Protein AF-A0A959IJ28-F1 (afdb_monomer_lite)

pLDDT: mean 91.83, std 7.36, range [60.75, 98.44]

Sequence (132 aa):
MLKKYISLKLAAYTIIALLSLLLIFHLVILLGIAPGNMVWGGQLETQGQRLIMEIVAFIFTALMLLMVLVRMDFVKLGGGMKNFSHTAMWVIFVFFVLNFVGNLSSPSMVEKAVFGPIALIMAIFAYRLAMR

Radius of gyration: 15.38 Å; chains: 1; bounding box: 37×28×43 Å

Secondary structure (DS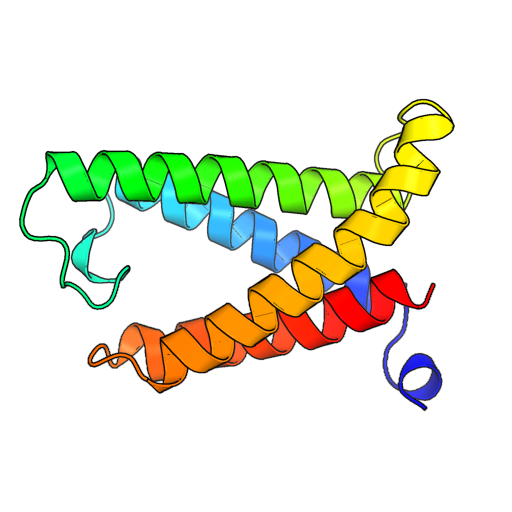SP, 8-state):
-HHHHS-HHHHHHHHHHHHHHHHHHHHHHHTTSS-GGGSGGG---SHHHHHHHHHHHHHHHHHHHHHHHHHTTSS---HHHHHHHHHHHHHHHHHHHHHHHHHHH-S-HHIIIIIHHHHHHHHHHHHHHHT-

Structure (mmCIF, N/CA/C/O backbone):
data_AF-A0A959IJ28-F1
#
_entry.id   AF-A0A959IJ28-F1
#
loop_
_atom_site.group_PDB
_atom_site.id
_atom_site.type_symbol
_atom_site.label_atom_id
_atom_site.label_alt_id
_atom_site.label_comp_id
_atom_site.label_asym_id
_atom_site.label_entity_id
_atom_site.label_seq_id
_atom_site.pdbx_PDB_ins_code
_atom_site.Cartn_x
_atom_site.Cartn_y
_atom_site.Cartn_z
_atom_site.occupancy
_atom_site.B_iso_or_equiv
_atom_site.auth_seq_id
_atom_site.auth_comp_id
_atom_site.auth_asym_id
_atom_site.auth_atom_id
_atom_site.pdbx_PDB_model_num
ATOM 1 N N . MET A 1 1 ? -9.723 -16.194 15.763 1.00 60.75 1 MET A N 1
ATOM 2 C CA . MET A 1 1 ? -8.340 -16.532 16.182 1.00 60.75 1 MET A CA 1
ATOM 3 C C . MET A 1 1 ? -7.344 -15.394 15.941 1.00 60.75 1 MET A C 1
ATOM 5 O O . MET A 1 1 ? -6.677 -15.021 16.893 1.00 60.75 1 MET A O 1
ATOM 9 N N . LEU A 1 2 ? -7.285 -14.758 14.760 1.00 68.62 2 LEU A N 1
ATOM 10 C CA . LEU A 1 2 ? -6.314 -13.679 14.468 1.00 68.62 2 LEU A CA 1
ATOM 11 C C . LEU A 1 2 ? -6.364 -12.469 15.431 1.00 68.62 2 LEU A C 1
ATOM 13 O O . LEU A 1 2 ? -5.326 -11.930 15.801 1.00 68.62 2 LEU A O 1
ATOM 17 N N . LYS A 1 3 ? -7.566 -12.079 15.898 1.00 67.00 3 LYS A N 1
ATOM 18 C CA . LYS A 1 3 ? -7.7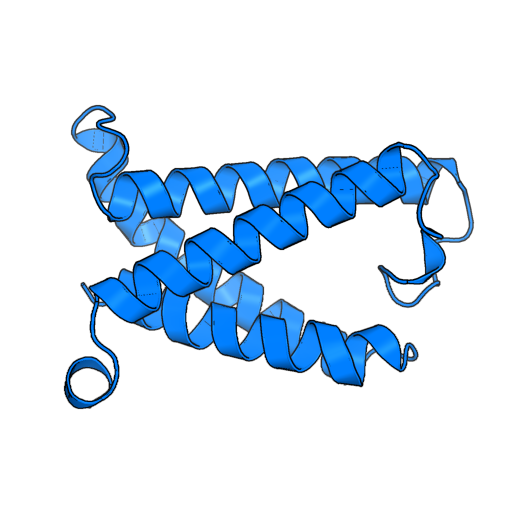64 -10.985 16.877 1.00 67.00 3 LYS A CA 1
ATOM 19 C C . LYS A 1 3 ? -6.992 -11.194 18.193 1.00 67.00 3 LYS A C 1
ATOM 21 O O . LYS A 1 3 ? -6.689 -10.209 18.855 1.00 67.00 3 LYS A O 1
ATOM 26 N N . LYS A 1 4 ? -6.683 -12.450 18.546 1.00 71.50 4 LYS A N 1
ATOM 27 C CA . LYS A 1 4 ? -5.933 -12.829 19.755 1.00 71.50 4 LYS A CA 1
ATOM 28 C C . LYS A 1 4 ? -4.428 -12.568 19.617 1.00 71.50 4 LYS A C 1
ATOM 30 O O . LYS A 1 4 ? -3.780 -12.304 20.618 1.00 71.50 4 LYS A O 1
ATOM 35 N N . TYR A 1 5 ? -3.893 -12.634 18.396 1.00 82.19 5 TYR A N 1
ATOM 36 C CA . TYR A 1 5 ? -2.449 -12.577 18.136 1.00 82.19 5 TYR A CA 1
ATOM 37 C C . TYR A 1 5 ? -1.996 -11.253 17.512 1.00 82.19 5 TYR A C 1
ATOM 39 O O . TYR A 1 5 ? -0.868 -10.831 17.735 1.00 82.19 5 TYR A O 1
ATOM 47 N N . ILE A 1 6 ? -2.868 -10.573 16.757 1.00 88.75 6 ILE A N 1
ATOM 48 C CA . ILE A 1 6 ? -2.541 -9.316 16.073 1.00 88.75 6 ILE A CA 1
ATOM 49 C C . ILE A 1 6 ? -3.462 -8.209 16.583 1.00 88.75 6 ILE A C 1
ATOM 51 O O . ILE A 1 6 ? -4.677 -8.198 16.326 1.00 88.75 6 ILE A O 1
ATOM 55 N N . SER A 1 7 ? -2.873 -7.255 17.307 1.00 93.69 7 SER A N 1
ATOM 56 C CA . SER A 1 7 ? -3.596 -6.077 17.782 1.00 93.69 7 SER A CA 1
ATOM 57 C C . SER A 1 7 ? -4.011 -5.190 16.603 1.00 93.69 7 SER A C 1
ATOM 59 O O . SER A 1 7 ? -3.328 -5.115 15.581 1.00 93.69 7 SER A O 1
ATOM 61 N N . LEU A 1 8 ? -5.152 -4.506 16.736 1.00 93.00 8 LEU A N 1
ATOM 62 C CA . LEU A 1 8 ? -5.651 -3.622 15.678 1.00 93.00 8 LEU A CA 1
ATOM 63 C C . LEU A 1 8 ? -4.670 -2.471 15.398 1.00 93.00 8 LEU A C 1
ATOM 65 O O . LEU A 1 8 ? -4.467 -2.111 14.245 1.00 93.00 8 LEU A O 1
ATOM 69 N N . LYS A 1 9 ? -4.043 -1.932 16.453 1.00 93.81 9 LYS A N 1
ATOM 70 C CA . LYS A 1 9 ? -3.038 -0.868 16.342 1.00 93.81 9 LYS A CA 1
ATOM 71 C C . LYS A 1 9 ? -1.824 -1.336 15.545 1.00 93.81 9 LYS A C 1
ATOM 73 O O . LYS A 1 9 ? -1.423 -0.638 14.625 1.00 93.81 9 LYS A O 1
ATOM 78 N N . LEU A 1 10 ? -1.287 -2.520 15.857 1.00 95.38 10 LEU A N 1
ATOM 79 C CA . LEU A 1 10 ? -0.140 -3.073 15.135 1.00 95.38 10 LEU A CA 1
ATOM 80 C C . LEU A 1 10 ? -0.453 -3.219 13.643 1.00 95.38 10 LEU A C 1
ATOM 82 O O . LEU A 1 10 ? 0.264 -2.669 12.818 1.00 95.38 10 LEU A O 1
ATOM 86 N N . ALA A 1 11 ? -1.571 -3.872 13.306 1.00 96.19 11 ALA A N 1
ATOM 87 C CA . ALA A 1 11 ? -1.979 -4.047 11.912 1.00 96.19 11 ALA A CA 1
ATOM 88 C C . ALA A 1 11 ? -2.134 -2.705 11.175 1.00 96.19 11 ALA A C 1
ATOM 90 O O . ALA A 1 11 ? -1.656 -2.565 10.052 1.00 96.19 11 ALA A O 1
ATOM 91 N N . ALA A 1 12 ? -2.765 -1.717 11.819 1.00 96.56 12 ALA A N 1
ATOM 92 C CA . ALA A 1 12 ? -2.965 -0.388 11.252 1.00 96.56 12 ALA A CA 1
ATOM 93 C C . ALA A 1 12 ? -1.641 0.332 10.973 1.00 96.56 12 ALA A C 1
ATOM 95 O O . ALA A 1 12 ? -1.397 0.740 9.841 1.00 96.56 12 ALA A O 1
ATOM 96 N N . TYR A 1 13 ? -0.772 0.473 11.976 1.00 97.75 13 TYR A N 1
ATOM 97 C CA . TYR A 1 13 ? 0.488 1.195 11.798 1.00 97.75 13 TYR A CA 1
ATOM 98 C C . TYR A 1 13 ? 1.408 0.499 10.799 1.00 97.75 13 TYR A C 1
ATOM 100 O O . TYR A 1 13 ? 2.019 1.176 9.976 1.00 97.75 13 TYR A O 1
ATOM 108 N N . THR A 1 14 ? 1.477 -0.834 10.813 1.00 97.50 14 THR A N 1
ATOM 109 C CA . THR A 1 14 ? 2.349 -1.543 9.878 1.00 97.50 14 THR A CA 1
ATOM 110 C C . THR A 1 14 ? 1.852 -1.440 8.442 1.00 97.50 14 THR A C 1
ATOM 112 O O . THR A 1 14 ? 2.654 -1.133 7.565 1.00 97.50 14 THR A O 1
ATOM 115 N N . ILE A 1 15 ? 0.554 -1.628 8.169 1.00 97.75 15 ILE A N 1
ATOM 116 C CA . ILE A 1 15 ? 0.065 -1.496 6.789 1.00 97.75 15 ILE A CA 1
ATOM 117 C C . ILE A 1 15 ? 0.182 -0.048 6.286 1.00 97.75 15 ILE A C 1
ATOM 119 O O . ILE A 1 15 ? 0.524 0.157 5.128 1.00 97.75 15 ILE A O 1
ATOM 123 N N . ILE A 1 16 ? -0.032 0.956 7.149 1.00 98.44 16 ILE A N 1
ATOM 124 C CA . ILE A 1 16 ? 0.155 2.375 6.801 1.00 98.44 16 ILE A CA 1
ATOM 125 C C . ILE A 1 16 ? 1.617 2.644 6.446 1.00 98.44 16 ILE A C 1
ATOM 127 O O . ILE A 1 16 ? 1.885 3.283 5.430 1.00 98.44 16 ILE A O 1
ATOM 131 N N . ALA A 1 17 ? 2.558 2.137 7.247 1.00 98.31 17 ALA A N 1
ATOM 132 C CA . ALA A 1 17 ? 3.986 2.301 6.996 1.00 98.31 17 ALA A CA 1
ATOM 133 C C . ALA A 1 17 ? 4.405 1.641 5.674 1.00 98.31 17 ALA A C 1
ATOM 135 O O . ALA A 1 17 ? 5.081 2.274 4.867 1.00 98.31 17 ALA A O 1
ATOM 136 N N . LEU A 1 18 ? 3.958 0.407 5.418 1.00 98.12 18 LEU A N 1
ATOM 137 C CA . LEU A 1 18 ? 4.273 -0.318 4.184 1.00 98.12 18 LEU A CA 1
ATOM 138 C C . LEU A 1 18 ? 3.663 0.346 2.945 1.00 98.12 18 LEU A C 1
ATOM 140 O O . LEU A 1 18 ? 4.365 0.518 1.955 1.00 98.12 18 LEU A O 1
ATOM 144 N N . LEU A 1 19 ? 2.398 0.775 3.004 1.00 98.25 19 LEU A N 1
ATOM 145 C CA . LEU A 1 19 ? 1.759 1.506 1.904 1.00 98.25 19 LEU A CA 1
ATOM 146 C C . LEU A 1 19 ? 2.449 2.849 1.640 1.00 98.25 19 LEU A C 1
ATOM 148 O O . LEU A 1 19 ? 2.644 3.216 0.488 1.00 98.25 19 LEU A O 1
ATOM 152 N N . SER A 1 20 ? 2.863 3.564 2.690 1.00 98.25 20 SER A N 1
ATOM 153 C CA . SER A 1 20 ? 3.612 4.821 2.554 1.00 98.25 20 SER A CA 1
ATOM 154 C C . SER A 1 20 ? 4.985 4.597 1.914 1.00 98.25 20 SER A C 1
ATOM 156 O O . SER A 1 20 ? 5.372 5.337 1.014 1.00 98.25 20 SER A O 1
ATOM 158 N N . LEU A 1 21 ? 5.706 3.553 2.334 1.00 97.69 21 LEU A N 1
ATOM 159 C CA . LEU A 1 21 ? 6.982 3.164 1.727 1.00 97.69 21 LEU A CA 1
ATOM 160 C C . LEU A 1 21 ? 6.812 2.754 0.261 1.00 97.69 21 LEU A C 1
ATOM 162 O O . LEU A 1 21 ? 7.612 3.162 -0.574 1.00 97.69 21 LEU A O 1
ATOM 166 N N . LEU A 1 22 ? 5.759 2.000 -0.063 1.00 96.25 22 LEU A N 1
ATOM 167 C CA . LEU A 1 22 ? 5.452 1.599 -1.436 1.00 96.25 22 LEU A CA 1
ATOM 168 C C . LEU A 1 22 ? 5.107 2.814 -2.311 1.00 96.25 22 LEU A C 1
ATOM 170 O O . LEU A 1 22 ? 5.550 2.907 -3.451 1.00 96.25 22 LEU A O 1
ATOM 174 N N . LEU A 1 23 ? 4.385 3.789 -1.757 1.00 97.38 23 LEU A N 1
ATOM 175 C CA . LEU A 1 23 ? 4.075 5.043 -2.435 1.00 97.38 23 LEU A CA 1
ATOM 176 C C . LEU A 1 23 ? 5.347 5.843 -2.762 1.00 97.38 23 LEU A C 1
ATOM 178 O O . LEU A 1 23 ? 5.504 6.325 -3.883 1.00 97.38 23 LEU A O 1
ATOM 182 N N . ILE A 1 24 ? 6.274 5.941 -1.803 1.00 97.50 24 ILE A N 1
ATOM 183 C CA . ILE A 1 24 ? 7.593 6.555 -2.015 1.00 97.50 24 ILE A CA 1
ATOM 184 C C . ILE A 1 24 ? 8.376 5.773 -3.072 1.00 97.50 24 ILE A C 1
ATOM 186 O O . ILE A 1 24 ? 8.975 6.378 -3.952 1.00 97.50 24 ILE A O 1
ATOM 190 N N . PHE A 1 25 ? 8.349 4.443 -3.028 1.00 95.12 25 PHE A N 1
ATOM 191 C CA . PHE A 1 25 ? 9.031 3.599 -4.006 1.00 95.12 25 PHE A CA 1
ATOM 192 C C . PHE A 1 25 ? 8.541 3.851 -5.441 1.00 95.12 25 PHE A C 1
ATOM 194 O O . PHE A 1 25 ? 9.369 4.081 -6.324 1.00 95.12 25 PHE A O 1
ATOM 201 N N . HIS A 1 26 ? 7.225 3.921 -5.666 1.00 95.62 26 HIS A N 1
ATOM 202 C CA . HIS A 1 26 ? 6.676 4.297 -6.973 1.00 95.62 26 HIS A CA 1
ATOM 203 C C . HIS A 1 26 ? 7.131 5.697 -7.406 1.00 95.62 26 HIS A C 1
ATOM 205 O O . HIS A 1 26 ? 7.518 5.883 -8.556 1.00 95.62 26 HIS A O 1
ATOM 211 N N . LEU A 1 27 ? 7.173 6.679 -6.495 1.00 95.31 27 LEU A N 1
ATOM 212 C CA . LEU A 1 27 ? 7.705 8.013 -6.812 1.00 95.31 27 LEU A CA 1
ATOM 213 C C . LEU A 1 27 ? 9.177 7.971 -7.224 1.00 95.31 27 LEU A C 1
ATOM 215 O O . LEU A 1 27 ? 9.557 8.622 -8.190 1.00 95.31 27 LEU A O 1
ATOM 219 N N . VAL A 1 28 ? 10.008 7.201 -6.524 1.00 94.94 28 VAL A N 1
ATOM 220 C CA . VAL A 1 28 ? 11.438 7.064 -6.838 1.00 94.94 28 VAL A CA 1
ATOM 221 C C . VAL A 1 28 ? 11.638 6.450 -8.232 1.00 94.94 28 VAL A C 1
ATOM 223 O O . VAL A 1 28 ? 12.523 6.900 -8.963 1.00 94.94 28 VAL A O 1
ATOM 226 N N . ILE A 1 29 ? 10.805 5.483 -8.640 1.00 92.38 29 ILE A N 1
ATOM 227 C CA . ILE A 1 29 ? 10.821 4.939 -10.010 1.00 92.38 29 ILE A CA 1
ATOM 228 C C . ILE A 1 29 ? 10.336 5.982 -11.023 1.00 92.38 29 ILE A C 1
ATOM 230 O O . ILE A 1 29 ? 10.985 6.181 -12.049 1.00 92.38 29 ILE A O 1
ATOM 234 N N . LEU A 1 30 ? 9.228 6.677 -10.743 1.00 92.75 30 LEU A N 1
ATOM 235 C CA . LEU A 1 30 ? 8.670 7.713 -11.623 1.00 92.75 30 LEU A CA 1
ATOM 236 C C . LEU A 1 30 ? 9.646 8.875 -11.857 1.00 92.75 30 LEU A C 1
ATOM 238 O O . LEU A 1 30 ? 9.697 9.421 -12.956 1.00 92.75 30 LEU A O 1
ATOM 242 N N . LEU A 1 31 ? 10.447 9.224 -10.848 1.00 92.69 31 LEU A N 1
ATOM 243 C CA . LEU A 1 31 ? 11.510 10.229 -10.938 1.00 92.69 31 LEU A CA 1
ATOM 244 C C . LEU A 1 31 ? 12.780 9.711 -11.636 1.00 92.69 31 LEU A C 1
ATOM 246 O O . LEU A 1 31 ? 13.728 10.471 -11.814 1.00 92.69 31 LEU A O 1
ATOM 250 N N . GLY A 1 32 ? 12.825 8.431 -12.017 1.00 89.12 32 GLY A N 1
ATOM 251 C CA . GLY A 1 32 ? 13.972 7.808 -12.679 1.00 89.12 32 GLY A CA 1
ATOM 252 C C . GLY A 1 32 ? 15.178 7.565 -11.766 1.00 89.12 32 GLY A C 1
ATOM 253 O O . GLY A 1 32 ? 16.267 7.296 -12.264 1.00 89.12 32 GLY A O 1
ATOM 254 N N . ILE A 1 33 ? 15.004 7.660 -10.444 1.00 91.06 33 ILE A N 1
ATOM 255 C CA . ILE A 1 33 ? 16.078 7.455 -9.459 1.00 91.06 33 ILE A CA 1
ATOM 256 C C . ILE A 1 33 ? 16.350 5.956 -9.268 1.00 91.06 33 ILE A C 1
ATOM 258 O O . ILE A 1 33 ? 17.501 5.547 -9.129 1.00 91.06 33 ILE A O 1
ATOM 262 N N . ALA A 1 34 ? 15.295 5.133 -9.267 1.00 86.62 34 ALA A N 1
ATOM 263 C CA . ALA A 1 34 ? 15.392 3.676 -9.201 1.00 86.62 34 ALA A CA 1
ATOM 264 C C . ALA A 1 34 ? 15.062 3.034 -10.558 1.00 86.62 34 ALA A C 1
ATOM 266 O O . ALA A 1 34 ? 14.246 3.565 -11.318 1.00 86.62 34 ALA A O 1
ATOM 267 N N . PRO A 1 35 ? 15.654 1.869 -10.872 1.00 83.81 35 PRO A N 1
ATOM 268 C CA . PRO A 1 35 ? 15.412 1.207 -12.140 1.00 83.81 35 PRO A CA 1
ATOM 269 C C . PRO A 1 35 ? 14.011 0.576 -12.167 1.00 83.81 35 PRO A C 1
ATOM 271 O O . PRO A 1 35 ? 13.670 -0.295 -11.369 1.00 83.81 35 PRO A O 1
ATOM 274 N N . GLY A 1 36 ? 13.191 0.987 -13.137 1.00 79.94 36 GLY A N 1
ATOM 275 C CA . GLY A 1 36 ? 11.811 0.506 -13.293 1.00 79.94 36 GLY A CA 1
ATOM 276 C C . GLY A 1 36 ? 11.665 -0.954 -13.745 1.00 79.94 36 GLY A C 1
ATOM 277 O O . GLY A 1 36 ? 10.551 -1.400 -13.979 1.00 79.94 36 GLY A O 1
ATOM 278 N N . ASN A 1 37 ? 12.760 -1.706 -13.898 1.00 82.06 37 ASN A N 1
ATOM 279 C CA . ASN A 1 37 ? 12.725 -3.149 -14.170 1.00 82.06 37 ASN A CA 1
ATOM 280 C C . ASN A 1 37 ? 12.598 -4.000 -12.891 1.00 82.06 37 ASN A C 1
ATOM 282 O O . ASN A 1 37 ? 12.446 -5.216 -12.983 1.00 82.06 37 ASN A O 1
ATOM 286 N N . MET A 1 38 ? 12.667 -3.381 -11.707 1.00 83.44 38 MET A N 1
ATOM 287 C CA . MET A 1 38 ? 12.464 -4.055 -10.417 1.00 83.44 38 MET A CA 1
ATOM 288 C C . MET A 1 38 ? 11.012 -4.493 -10.185 1.00 83.44 38 MET A C 1
ATOM 290 O O . MET A 1 38 ? 10.751 -5.285 -9.282 1.00 83.44 38 MET A O 1
ATOM 294 N N . VAL A 1 39 ? 10.095 -3.955 -10.983 1.00 84.25 39 VAL A N 1
ATOM 295 C CA . VAL A 1 39 ? 8.643 -4.100 -10.892 1.00 84.25 39 VAL A CA 1
ATOM 296 C C . VAL A 1 39 ? 8.093 -4.679 -12.192 1.00 84.25 39 VAL A C 1
ATOM 298 O O . VAL A 1 39 ? 8.726 -4.578 -13.249 1.00 84.25 39 VAL A O 1
ATOM 301 N N . TRP A 1 40 ? 6.911 -5.288 -12.116 1.00 87.88 40 TRP A N 1
ATOM 302 C CA . TRP A 1 40 ? 6.225 -5.924 -13.246 1.00 87.88 40 TRP A CA 1
ATOM 303 C C . TRP A 1 40 ? 7.049 -7.038 -13.904 1.00 87.88 40 TRP A C 1
ATOM 305 O O . TRP A 1 40 ? 7.044 -7.200 -15.127 1.00 87.88 40 TRP A O 1
ATOM 315 N N . GLY A 1 41 ? 7.823 -7.772 -13.102 1.00 80.56 41 GLY A N 1
ATOM 316 C CA . GLY A 1 41 ? 8.686 -8.862 -13.559 1.00 80.56 41 GLY A CA 1
ATOM 317 C C . GLY A 1 41 ? 9.763 -8.448 -14.563 1.00 80.56 41 GLY A C 1
ATOM 318 O O . GLY A 1 41 ? 10.329 -9.317 -15.223 1.00 80.56 41 GLY A O 1
ATOM 319 N N . GLY A 1 42 ? 10.018 -7.145 -14.732 1.00 79.38 42 GLY A N 1
ATOM 320 C CA . GLY A 1 42 ? 10.896 -6.616 -15.777 1.00 79.38 42 GLY A CA 1
ATOM 321 C C . GLY A 1 42 ? 10.371 -6.809 -17.207 1.00 79.38 42 GLY A C 1
ATOM 322 O O . GLY A 1 42 ? 11.130 -6.616 -18.151 1.00 79.38 42 GLY A O 1
ATOM 323 N N . GLN A 1 43 ? 9.099 -7.187 -17.383 1.00 78.25 43 GLN A N 1
ATOM 324 C CA . GLN A 1 43 ? 8.526 -7.575 -18.682 1.00 78.25 43 GLN A CA 1
ATOM 325 C C . GLN A 1 43 ? 7.984 -6.402 -19.504 1.00 78.25 43 GLN A C 1
ATOM 327 O O . GLN A 1 43 ? 7.662 -6.561 -20.677 1.00 78.25 43 GLN A O 1
ATOM 332 N N . LEU A 1 44 ? 7.845 -5.220 -18.905 1.00 82.69 44 LEU A N 1
ATOM 333 C CA . LEU A 1 44 ? 7.342 -4.051 -19.618 1.00 82.69 44 LEU A CA 1
ATOM 334 C C . LEU A 1 44 ? 8.417 -3.545 -20.585 1.00 82.69 44 LEU A C 1
ATOM 336 O O . LEU A 1 44 ? 9.409 -2.963 -20.149 1.00 82.69 44 LEU A O 1
ATOM 340 N N . GLU A 1 45 ? 8.213 -3.755 -21.885 1.00 75.88 45 GLU A N 1
ATOM 341 C CA . GLU A 1 45 ? 9.224 -3.522 -22.925 1.00 75.88 45 GLU A CA 1
ATOM 342 C C . GLU A 1 45 ? 9.517 -2.029 -23.134 1.00 75.88 45 GLU A C 1
ATOM 344 O O . GLU A 1 45 ? 10.675 -1.602 -23.190 1.00 75.88 45 GLU A O 1
ATOM 349 N N . THR A 1 46 ? 8.475 -1.194 -23.163 1.00 84.88 46 THR A N 1
ATOM 350 C CA . THR A 1 46 ? 8.610 0.235 -23.480 1.00 84.88 46 THR A CA 1
ATOM 351 C C . THR A 1 46 ? 8.637 1.119 -22.235 1.00 84.88 46 THR A C 1
ATOM 353 O O . THR A 1 46 ? 7.975 0.857 -21.228 1.00 84.88 46 THR A O 1
ATOM 356 N N . GLN A 1 47 ? 9.377 2.229 -22.311 1.00 82.25 47 GLN A N 1
ATOM 357 C CA . GLN A 1 47 ? 9.414 3.227 -21.237 1.00 82.25 47 GLN A CA 1
ATOM 358 C C . GLN A 1 47 ? 8.038 3.862 -20.991 1.00 82.25 47 GLN A C 1
ATOM 360 O O . GLN A 1 47 ? 7.678 4.097 -19.841 1.00 82.25 47 GLN A O 1
ATOM 365 N N . GLY A 1 48 ? 7.252 4.089 -22.050 1.00 86.56 48 GLY A N 1
ATOM 366 C CA . GLY A 1 48 ? 5.900 4.642 -21.938 1.00 86.56 48 GLY A CA 1
ATOM 367 C C . GLY A 1 48 ? 4.939 3.710 -21.199 1.00 86.56 48 GLY A C 1
ATOM 368 O O . GLY A 1 48 ? 4.226 4.150 -20.301 1.00 86.56 48 GLY A O 1
ATOM 369 N N . GLN A 1 49 ? 4.968 2.410 -21.506 1.00 88.69 49 GLN A N 1
ATOM 370 C CA . GLN A 1 49 ? 4.145 1.425 -20.803 1.00 88.69 49 GLN A CA 1
ATOM 371 C C . GLN A 1 49 ? 4.540 1.314 -19.325 1.00 88.69 49 GLN A C 1
ATOM 373 O O . GLN A 1 49 ? 3.661 1.308 -18.466 1.00 88.69 49 GLN A O 1
ATOM 378 N N . ARG A 1 50 ? 5.848 1.303 -19.019 1.00 88.31 50 ARG A N 1
ATOM 379 C CA . ARG A 1 50 ? 6.353 1.359 -17.635 1.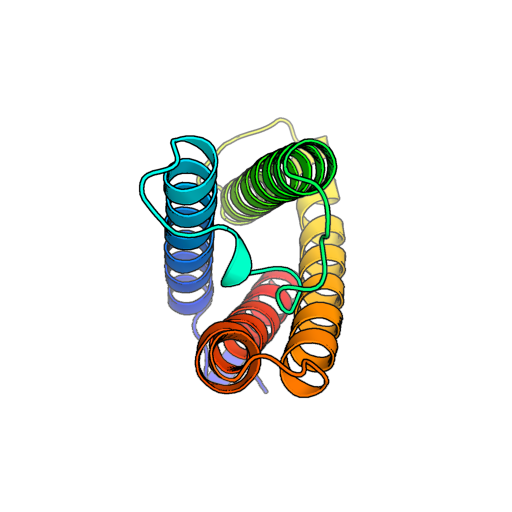00 88.31 50 ARG A CA 1
ATOM 380 C C . ARG A 1 50 ? 5.817 2.574 -16.890 1.00 88.31 50 ARG A C 1
ATOM 382 O O . ARG A 1 50 ? 5.269 2.422 -15.806 1.00 88.31 50 ARG A O 1
ATOM 389 N N . LEU A 1 51 ? 5.910 3.757 -17.493 1.00 90.56 51 LEU A N 1
ATOM 390 C CA . LEU A 1 51 ? 5.442 4.998 -16.881 1.00 90.56 51 LEU A CA 1
ATOM 391 C C . LEU A 1 51 ? 3.946 4.945 -16.537 1.00 90.56 51 LEU A C 1
ATOM 393 O O . LEU A 1 51 ? 3.564 5.291 -15.423 1.00 90.56 51 LEU A O 1
ATOM 397 N N . ILE A 1 52 ? 3.104 4.485 -17.466 1.00 92.81 52 ILE A N 1
ATOM 398 C CA . ILE A 1 52 ? 1.655 4.374 -17.240 1.00 92.81 52 ILE A CA 1
ATOM 399 C C . ILE A 1 52 ? 1.361 3.404 -16.093 1.00 92.81 52 ILE A C 1
ATOM 401 O O . ILE A 1 52 ? 0.589 3.737 -15.195 1.00 92.81 52 ILE A O 1
ATOM 405 N N . MET A 1 53 ? 1.991 2.227 -16.099 1.00 93.56 53 MET A N 1
ATOM 406 C CA . MET A 1 53 ? 1.782 1.219 -15.057 1.00 93.56 53 MET A CA 1
ATOM 407 C C . MET A 1 53 ? 2.228 1.718 -13.677 1.00 93.56 53 MET A C 1
ATOM 409 O O . MET A 1 53 ? 1.514 1.502 -12.698 1.00 93.56 53 MET A O 1
ATOM 413 N N . GLU A 1 54 ? 3.338 2.454 -13.595 1.00 94.12 54 GLU A N 1
ATOM 414 C CA . GLU A 1 54 ? 3.797 3.064 -12.343 1.00 94.12 54 GLU A CA 1
ATOM 415 C C . GLU A 1 54 ? 2.864 4.170 -11.840 1.00 94.12 54 GLU A C 1
ATOM 417 O O . GLU A 1 54 ? 2.589 4.239 -10.643 1.00 94.12 54 GLU A O 1
ATOM 422 N N . ILE A 1 55 ? 2.312 5.005 -12.728 1.00 95.50 55 ILE A N 1
ATOM 423 C CA . ILE A 1 55 ? 1.313 6.018 -12.347 1.00 95.50 55 ILE A CA 1
ATOM 424 C C . ILE A 1 55 ? 0.056 5.340 -11.796 1.00 95.50 55 ILE A C 1
ATOM 426 O O . ILE A 1 55 ? -0.468 5.750 -10.758 1.00 95.50 55 ILE A O 1
ATOM 430 N N . VAL A 1 56 ? -0.419 4.284 -12.463 1.00 96.06 56 VAL A N 1
ATOM 431 C CA . VAL A 1 56 ? -1.565 3.498 -11.995 1.00 96.06 56 VAL A CA 1
ATOM 432 C C . VAL A 1 56 ? -1.260 2.908 -10.617 1.00 96.06 56 VAL A C 1
ATOM 434 O O . VAL A 1 56 ? -2.048 3.105 -9.692 1.00 96.06 56 VAL A O 1
ATOM 437 N N . ALA A 1 57 ? -0.108 2.263 -10.432 1.00 95.56 57 ALA A N 1
ATOM 438 C CA . ALA A 1 57 ? 0.279 1.683 -9.147 1.00 95.56 57 ALA A CA 1
ATOM 439 C C . ALA A 1 57 ? 0.394 2.732 -8.031 1.00 95.56 57 ALA A C 1
ATOM 441 O O . ALA A 1 57 ? -0.104 2.508 -6.925 1.00 95.56 57 ALA A O 1
ATOM 442 N N . PHE A 1 58 ? 0.965 3.902 -8.326 1.00 97.12 58 PHE A N 1
ATOM 443 C CA . PHE A 1 58 ? 1.045 5.027 -7.398 1.00 97.12 58 PHE A CA 1
ATOM 444 C C . PHE A 1 58 ? -0.348 5.492 -6.950 1.00 97.12 58 PHE A C 1
ATOM 446 O O . PHE A 1 58 ? -0.621 5.568 -5.750 1.00 97.12 58 PHE A O 1
ATOM 453 N N . ILE A 1 59 ? -1.255 5.751 -7.900 1.00 98.12 59 ILE A N 1
ATOM 454 C CA . ILE A 1 59 ? -2.620 6.215 -7.608 1.00 98.12 59 ILE A CA 1
ATOM 455 C C . ILE A 1 59 ? -3.380 5.165 -6.797 1.00 98.12 59 ILE A C 1
ATOM 457 O O . ILE A 1 59 ? -3.983 5.493 -5.773 1.00 98.12 59 ILE A O 1
ATOM 461 N N . PHE A 1 60 ? -3.335 3.898 -7.214 1.00 97.12 60 PHE A N 1
ATOM 462 C CA . PHE A 1 60 ? -4.007 2.818 -6.494 1.00 97.12 60 PHE A CA 1
ATOM 463 C C . PHE A 1 60 ? -3.455 2.664 -5.073 1.00 97.12 60 PHE A C 1
ATOM 465 O O . PHE A 1 60 ? -4.240 2.591 -4.130 1.00 97.12 60 PHE A O 1
ATOM 472 N N . THR A 1 61 ? -2.135 2.705 -4.888 1.00 97.94 61 THR A N 1
ATOM 473 C CA . THR A 1 61 ? -1.503 2.640 -3.560 1.00 97.94 61 THR A CA 1
ATOM 474 C C . THR A 1 61 ? -1.932 3.811 -2.672 1.00 97.94 61 THR A C 1
ATOM 476 O O . THR A 1 61 ? -2.268 3.605 -1.502 1.00 97.94 61 THR A O 1
ATOM 479 N N . ALA A 1 62 ? -2.011 5.029 -3.219 1.00 98.12 62 ALA A N 1
ATOM 480 C CA . ALA A 1 62 ? -2.492 6.205 -2.493 1.00 98.12 62 ALA A CA 1
ATOM 481 C C . ALA A 1 62 ? -3.958 6.055 -2.051 1.00 98.12 62 ALA A C 1
ATOM 483 O O . ALA A 1 62 ? -4.299 6.360 -0.905 1.00 98.12 62 ALA A O 1
ATOM 484 N N . LEU A 1 63 ? -4.824 5.538 -2.929 1.00 97.12 63 LEU A N 1
ATOM 485 C CA . LEU A 1 63 ? -6.227 5.270 -2.606 1.00 97.12 63 LEU A CA 1
ATOM 486 C C . LEU A 1 63 ? -6.362 4.208 -1.510 1.00 97.12 63 LEU A C 1
ATOM 488 O O . LEU A 1 63 ? -7.158 4.378 -0.585 1.00 97.12 63 LEU A O 1
ATOM 492 N N . MET A 1 64 ? -5.563 3.139 -1.566 1.00 97.81 64 MET A N 1
ATOM 493 C CA . MET A 1 64 ? -5.540 2.114 -0.518 1.00 97.81 64 MET A CA 1
ATOM 494 C C . MET A 1 64 ? -5.122 2.704 0.828 1.00 97.81 64 MET A C 1
ATOM 496 O O . MET A 1 64 ? -5.799 2.472 1.832 1.00 97.81 64 MET A O 1
ATOM 500 N N . LEU A 1 65 ? -4.059 3.514 0.848 1.00 98.19 65 LEU A N 1
ATOM 501 C CA . LEU A 1 65 ? -3.600 4.205 2.051 1.00 98.19 65 LEU A CA 1
ATOM 502 C C . LEU A 1 65 ? -4.703 5.092 2.633 1.00 98.19 65 LEU A C 1
ATOM 504 O O . LEU A 1 65 ? -5.007 4.988 3.822 1.00 98.19 65 LEU A O 1
ATOM 508 N N . LEU A 1 66 ? -5.364 5.899 1.800 1.00 96.62 66 LEU A N 1
ATOM 509 C CA . LEU A 1 66 ? -6.487 6.728 2.231 1.00 96.62 66 LEU A CA 1
ATOM 510 C C . LEU A 1 66 ? -7.607 5.881 2.852 1.00 96.62 66 LEU A C 1
ATOM 512 O O . LEU A 1 66 ? -8.112 6.226 3.919 1.00 96.62 66 LEU A O 1
ATOM 516 N N . MET A 1 67 ? -7.976 4.756 2.233 1.00 96.50 67 MET A N 1
ATOM 517 C CA . MET A 1 67 ? -9.033 3.886 2.760 1.00 96.50 67 MET A CA 1
ATOM 518 C C . MET A 1 67 ? -8.660 3.277 4.112 1.00 96.50 67 MET A C 1
ATOM 520 O O . MET A 1 67 ? -9.521 3.179 4.988 1.00 96.50 67 MET A O 1
ATOM 524 N N . VAL A 1 68 ? -7.390 2.920 4.323 1.00 96.56 68 VAL A N 1
ATOM 525 C CA . VAL A 1 68 ? -6.905 2.463 5.632 1.00 96.56 68 VAL A CA 1
ATOM 526 C C . VAL A 1 68 ? -6.994 3.587 6.668 1.00 96.56 68 VAL A C 1
ATOM 528 O O . VAL A 1 68 ? -7.496 3.358 7.770 1.00 96.56 68 VAL A O 1
ATOM 531 N N . LEU A 1 69 ? -6.555 4.803 6.330 1.00 96.44 69 LEU A N 1
ATOM 532 C CA . LEU A 1 69 ? -6.603 5.958 7.235 1.00 96.44 69 LEU A CA 1
ATOM 533 C C . LEU A 1 69 ? -8.040 6.302 7.651 1.00 96.44 69 LEU A C 1
ATOM 535 O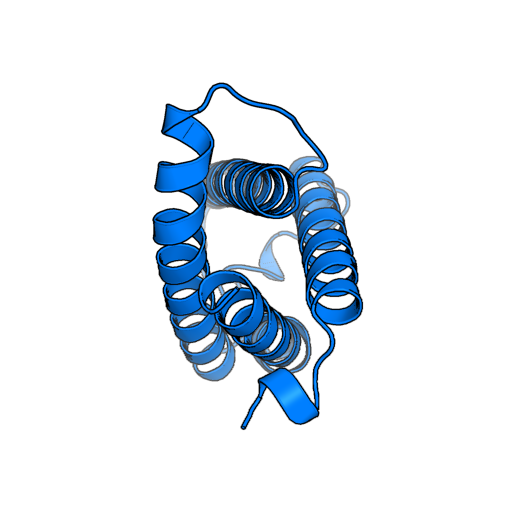 O . LEU A 1 69 ? -8.294 6.571 8.826 1.00 96.44 69 LEU A O 1
ATOM 539 N N . VAL A 1 70 ? -8.987 6.234 6.712 1.00 94.62 70 VAL A N 1
ATOM 540 C CA . VAL A 1 70 ? -10.423 6.417 6.976 1.00 94.62 70 VAL A CA 1
ATOM 541 C C . VAL A 1 70 ? -10.956 5.291 7.854 1.00 94.62 70 VAL A C 1
ATOM 543 O O . VAL A 1 70 ? -11.615 5.553 8.861 1.00 94.62 70 VAL A O 1
ATOM 546 N N . ARG A 1 71 ? -10.639 4.030 7.527 1.00 92.62 71 ARG A N 1
ATOM 547 C CA . ARG A 1 71 ? -11.082 2.864 8.306 1.00 92.62 71 ARG A CA 1
ATOM 548 C C . ARG A 1 71 ? -10.580 2.910 9.743 1.00 92.62 71 ARG A C 1
ATOM 550 O O . ARG A 1 71 ? -11.247 2.359 10.616 1.00 92.62 71 ARG A O 1
ATOM 557 N N . MET A 1 72 ? -9.428 3.533 9.981 1.00 94.00 72 MET A N 1
ATOM 558 C CA . MET A 1 72 ? -8.800 3.700 11.294 1.00 94.00 72 MET A CA 1
ATOM 559 C C . MET A 1 72 ? -9.145 5.014 11.996 1.00 94.00 72 MET A C 1
ATOM 561 O O . MET A 1 72 ? -8.611 5.276 13.069 1.00 94.00 72 MET A O 1
ATOM 565 N N . ASP A 1 73 ? -10.070 5.796 11.436 1.00 91.75 73 ASP A N 1
ATOM 566 C CA . ASP A 1 73 ? -10.531 7.075 11.979 1.00 91.75 73 ASP A CA 1
ATOM 567 C C . ASP A 1 73 ? -9.402 8.136 12.108 1.00 91.75 73 ASP A C 1
ATOM 569 O O . ASP A 1 73 ? -9.568 9.134 12.810 1.00 91.75 73 ASP A O 1
ATOM 573 N N . PHE A 1 74 ? -8.268 7.956 11.409 1.00 92.12 74 PHE A N 1
ATOM 574 C CA . PHE A 1 74 ? -7.186 8.952 11.316 1.00 92.12 74 PHE A CA 1
ATOM 575 C C . PHE A 1 74 ? -7.554 10.118 10.396 1.00 92.12 74 PHE A C 1
ATOM 577 O O . PHE A 1 74 ? -7.118 11.244 10.616 1.00 92.12 74 PHE A O 1
ATOM 584 N N . VAL A 1 75 ? -8.389 9.855 9.388 1.00 91.88 75 VAL A N 1
ATOM 585 C CA . VAL A 1 75 ? -8.994 10.875 8.527 1.00 91.88 75 VAL A CA 1
ATOM 586 C C . VAL A 1 75 ? -10.506 10.764 8.660 1.00 91.88 75 VAL A C 1
ATOM 588 O O . VAL A 1 75 ? -11.092 9.715 8.391 1.00 91.88 75 VAL A O 1
ATOM 591 N N . LYS A 1 76 ? -11.153 11.854 9.076 1.00 85.25 76 LYS A N 1
ATOM 592 C CA . LYS A 1 76 ? -12.611 11.912 9.200 1.00 85.25 76 LYS A CA 1
ATOM 593 C C . LYS A 1 76 ? -13.212 12.334 7.865 1.00 85.25 76 LYS A C 1
ATOM 595 O O . LYS A 1 76 ? -13.234 13.514 7.536 1.00 85.25 76 LYS A O 1
ATOM 600 N N . LEU A 1 77 ? -13.704 11.359 7.112 1.00 80.56 77 LEU A N 1
ATOM 601 C CA . LEU A 1 77 ? -14.594 11.592 5.977 1.00 80.56 77 LEU A CA 1
ATOM 602 C C . LEU A 1 77 ? -16.045 11.344 6.416 1.00 80.56 77 LEU A C 1
ATOM 604 O O . LEU A 1 77 ? -16.284 10.682 7.427 1.00 80.56 77 LEU A O 1
ATOM 608 N N . GLY A 1 78 ? -17.015 11.911 5.692 1.00 81.31 78 GLY A N 1
ATOM 609 C CA . GLY A 1 78 ? -18.440 11.797 6.028 1.00 81.31 78 GLY A CA 1
ATOM 610 C C . GLY A 1 78 ? -18.913 10.345 6.209 1.00 81.31 78 GLY A C 1
ATOM 611 O O . GLY A 1 78 ? -18.292 9.407 5.708 1.00 81.31 78 GLY A O 1
ATOM 612 N N . GLY A 1 79 ? -20.037 10.146 6.911 1.00 73.94 79 GLY A N 1
ATOM 613 C CA . GLY A 1 79 ? -20.492 8.823 7.374 1.00 73.94 79 GLY A CA 1
ATOM 614 C C . GLY A 1 79 ? -20.582 7.730 6.296 1.00 73.94 79 GLY A C 1
ATOM 615 O O . GLY A 1 79 ? -20.218 6.586 6.563 1.00 73.94 79 GLY A O 1
ATOM 616 N N . GLY A 1 80 ? -20.969 8.074 5.060 1.00 79.56 80 GLY A N 1
ATOM 617 C CA . GLY A 1 80 ? -21.006 7.123 3.938 1.00 79.56 80 GLY A CA 1
ATOM 618 C C . GLY A 1 80 ? -19.637 6.517 3.599 1.00 79.56 80 GLY A C 1
ATOM 619 O O . GLY A 1 80 ? -19.536 5.331 3.282 1.00 79.56 80 GLY A O 1
ATOM 620 N N . MET A 1 81 ? -18.562 7.288 3.771 1.00 84.31 81 MET A N 1
ATOM 621 C CA . MET A 1 81 ? -17.198 6.843 3.485 1.00 84.31 81 MET A CA 1
ATOM 622 C C . MET A 1 81 ? -16.692 5.811 4.499 1.00 84.31 81 MET A C 1
ATOM 624 O O . MET A 1 81 ? -15.861 4.965 4.172 1.00 84.31 81 MET A O 1
ATOM 628 N N . LYS A 1 82 ? -17.228 5.823 5.725 1.00 78.69 82 LYS A N 1
ATOM 629 C CA . LYS A 1 82 ? -16.898 4.826 6.750 1.00 78.69 82 LYS A CA 1
ATOM 630 C C . LYS A 1 82 ? -17.409 3.439 6.363 1.00 78.69 82 LYS A C 1
ATOM 632 O O . LYS A 1 82 ? -16.659 2.471 6.476 1.00 78.69 82 LYS A O 1
ATOM 637 N N . ASN A 1 83 ? -18.635 3.345 5.847 1.00 84.25 83 ASN A N 1
ATOM 638 C CA . ASN A 1 83 ? -19.184 2.077 5.355 1.00 84.25 83 ASN A CA 1
ATOM 639 C C . ASN A 1 83 ? -18.419 1.587 4.122 1.00 84.25 83 ASN A C 1
ATOM 641 O O . ASN A 1 83 ? -18.048 0.417 4.052 1.00 84.25 83 ASN A O 1
ATOM 645 N N . PHE A 1 84 ? -18.095 2.497 3.201 1.00 90.31 84 PHE A N 1
ATOM 646 C CA . PHE A 1 84 ? -17.269 2.178 2.038 1.00 90.31 84 PHE A CA 1
ATOM 647 C C . PHE A 1 84 ? -15.881 1.646 2.435 1.00 90.31 84 PHE A C 1
ATOM 649 O O . PHE A 1 84 ? -15.416 0.658 1.871 1.00 90.31 84 PHE A O 1
ATOM 656 N N . SER A 1 85 ? -15.257 2.223 3.470 1.00 91.06 85 SER A N 1
ATOM 657 C CA . SER A 1 85 ? -13.940 1.788 3.955 1.00 91.06 85 SER A CA 1
ATOM 658 C C . SER A 1 85 ? -13.918 0.332 4.438 1.00 91.06 85 SER A C 1
ATOM 660 O O . SER A 1 85 ? -12.902 -0.342 4.292 1.00 91.06 85 SER A O 1
ATOM 662 N N . HIS A 1 86 ? -15.033 -0.190 4.969 1.00 91.56 86 HIS A N 1
ATOM 663 C CA . HIS A 1 86 ? -15.131 -1.596 5.370 1.00 91.56 86 HIS A CA 1
ATOM 664 C C . HIS A 1 86 ? -15.041 -2.527 4.154 1.00 91.56 86 HIS A C 1
ATOM 666 O O . HIS A 1 86 ? -14.219 -3.442 4.141 1.00 91.56 86 HIS A O 1
ATOM 672 N N . THR A 1 87 ? -15.833 -2.263 3.111 1.00 94.62 87 THR A N 1
ATOM 673 C CA . THR A 1 87 ? -15.778 -3.024 1.853 1.00 94.62 87 THR A CA 1
ATOM 674 C C . THR A 1 87 ? -14.415 -2.875 1.179 1.00 94.62 87 THR A C 1
ATOM 676 O O . THR A 1 87 ? -13.846 -3.860 0.711 1.00 94.62 87 THR A O 1
ATOM 679 N N . ALA A 1 88 ? -13.837 -1.671 1.205 1.00 95.50 88 ALA A N 1
ATOM 680 C CA . ALA A 1 88 ? -12.512 -1.414 0.655 1.00 95.50 88 ALA A CA 1
ATOM 681 C C . ALA A 1 88 ? -11.421 -2.275 1.314 1.00 95.50 88 ALA A C 1
ATOM 683 O O . ALA A 1 88 ? -10.552 -2.772 0.608 1.00 95.50 88 ALA A O 1
ATOM 684 N N . MET A 1 89 ? -11.469 -2.528 2.631 1.00 97.25 89 MET A N 1
ATOM 685 C CA . MET A 1 89 ? -10.471 -3.394 3.285 1.00 97.25 89 MET A CA 1
ATOM 686 C C . MET A 1 89 ? -10.500 -4.834 2.763 1.00 97.25 89 MET A C 1
ATOM 688 O O . MET A 1 89 ? -9.446 -5.455 2.639 1.00 97.25 89 MET A O 1
ATOM 692 N N . TRP A 1 90 ? -11.680 -5.364 2.428 1.00 97.75 90 TRP A N 1
ATOM 693 C CA . TRP A 1 90 ? -11.795 -6.685 1.806 1.00 97.75 90 TRP A CA 1
ATOM 694 C C . TRP A 1 90 ? -11.223 -6.703 0.391 1.00 97.75 90 TRP A C 1
ATOM 696 O O . TRP A 1 90 ? -10.501 -7.634 0.040 1.00 97.75 90 TRP A O 1
ATOM 706 N N . VAL A 1 91 ? -11.482 -5.657 -0.397 1.00 97.69 91 VAL A N 1
ATOM 707 C CA . VAL A 1 91 ? -10.895 -5.510 -1.737 1.00 97.69 91 VAL A CA 1
ATOM 708 C C . VAL A 1 91 ? -9.370 -5.423 -1.654 1.00 97.69 91 VAL A C 1
ATOM 710 O O . VAL A 1 91 ? -8.682 -6.133 -2.379 1.00 97.69 91 VAL A O 1
ATOM 713 N N . ILE A 1 92 ? -8.834 -4.623 -0.729 1.00 97.94 92 ILE A N 1
ATOM 714 C CA . ILE A 1 92 ? -7.389 -4.495 -0.487 1.00 97.94 92 ILE A CA 1
ATOM 715 C C . ILE A 1 92 ? -6.783 -5.832 -0.051 1.00 97.94 92 ILE A C 1
ATOM 717 O O . ILE A 1 92 ? -5.714 -6.208 -0.523 1.00 97.94 92 ILE A O 1
ATOM 721 N N . PHE A 1 93 ? -7.470 -6.579 0.815 1.00 98.31 93 PHE A N 1
ATOM 722 C CA . PHE A 1 93 ? -7.038 -7.918 1.208 1.00 98.31 93 PHE A CA 1
ATOM 723 C C . PHE A 1 93 ? -6.922 -8.854 0.000 1.00 98.31 93 PHE A C 1
ATOM 725 O O . PHE A 1 93 ? -5.862 -9.441 -0.208 1.00 98.31 93 PHE A O 1
ATOM 732 N N . VAL A 1 94 ? -7.977 -8.963 -0.815 1.00 98.19 94 VAL A N 1
ATOM 733 C CA . VAL A 1 94 ? -7.971 -9.813 -2.017 1.00 98.19 94 VAL A CA 1
ATOM 734 C C . VAL A 1 94 ? -6.885 -9.361 -2.991 1.00 98.19 94 VAL A C 1
ATOM 736 O O . VAL A 1 94 ? -6.135 -10.192 -3.497 1.00 98.19 94 VAL A O 1
ATOM 739 N N . PHE A 1 95 ? -6.738 -8.053 -3.197 1.00 97.94 95 PHE A N 1
ATOM 740 C CA . PHE A 1 95 ? -5.687 -7.486 -4.036 1.00 97.94 95 PHE A CA 1
ATOM 741 C C . PHE A 1 95 ? -4.286 -7.907 -3.576 1.00 97.94 95 PHE A C 1
ATOM 743 O O . PHE A 1 95 ? -3.467 -8.302 -4.407 1.00 97.94 95 PHE A O 1
ATOM 750 N N . PHE A 1 96 ? -4.002 -7.880 -2.271 1.00 98.19 96 PHE A N 1
ATOM 751 C CA . PHE A 1 96 ? -2.696 -8.298 -1.758 1.00 98.19 96 PHE A CA 1
ATOM 752 C C . PHE A 1 96 ? -2.474 -9.809 -1.790 1.00 98.19 96 PHE A C 1
ATOM 754 O O . PHE A 1 96 ? -1.345 -10.242 -2.010 1.00 98.19 96 PHE A O 1
ATOM 761 N N . VAL A 1 97 ? -3.528 -10.619 -1.655 1.00 98.25 97 VAL A N 1
ATOM 762 C CA . VAL A 1 97 ? -3.440 -12.067 -1.901 1.00 98.25 97 VAL A CA 1
ATOM 763 C C . VAL A 1 97 ? -3.073 -12.337 -3.361 1.00 98.25 97 VAL A C 1
ATOM 765 O O . VAL A 1 97 ? -2.157 -13.112 -3.626 1.00 98.25 97 VAL A O 1
ATOM 768 N N . LEU A 1 98 ? -3.729 -11.661 -4.309 1.00 97.50 98 LEU A N 1
ATOM 769 C CA . LEU A 1 98 ? -3.405 -11.780 -5.732 1.00 97.50 98 LEU A CA 1
ATOM 770 C C . LEU A 1 98 ? -1.978 -11.298 -6.029 1.00 97.50 98 LEU A C 1
ATOM 772 O O . LEU A 1 98 ? -1.252 -11.975 -6.752 1.00 97.50 98 LEU A O 1
ATOM 776 N N . ASN A 1 99 ? -1.542 -10.189 -5.422 1.00 96.44 99 ASN A N 1
ATOM 777 C CA . ASN A 1 99 ? -0.162 -9.707 -5.547 1.00 96.44 99 ASN A CA 1
ATOM 778 C C . ASN A 1 99 ? 0.850 -10.704 -4.993 1.00 96.44 99 ASN A C 1
ATOM 780 O O . ASN A 1 99 ? 1.886 -10.918 -5.607 1.00 96.44 99 ASN A O 1
ATOM 784 N N . PHE A 1 100 ? 0.565 -11.336 -3.855 1.00 97.44 100 PHE A N 1
ATOM 785 C CA . PHE A 1 100 ? 1.439 -12.364 -3.301 1.00 97.44 100 PHE A CA 1
ATOM 786 C C . PHE A 1 100 ? 1.608 -13.537 -4.275 1.00 97.44 100 PHE A C 1
ATOM 788 O O . PHE A 1 100 ? 2.735 -13.951 -4.543 1.00 97.44 100 PHE A O 1
ATOM 795 N N . VAL A 1 101 ? 0.510 -14.023 -4.861 1.00 97.31 101 VAL A N 1
ATOM 796 C CA . VAL A 1 101 ? 0.547 -15.091 -5.874 1.00 97.31 101 VAL A CA 1
ATOM 797 C C . VAL A 1 101 ? 1.313 -14.647 -7.125 1.00 97.31 101 VAL A C 1
ATOM 799 O O . VAL A 1 101 ? 2.150 -15.401 -7.626 1.00 97.31 101 VAL A O 1
ATOM 802 N N . GLY A 1 102 ? 1.080 -13.421 -7.603 1.00 94.50 102 GLY A N 1
ATOM 803 C CA . GLY A 1 102 ? 1.801 -12.841 -8.739 1.00 94.50 102 GLY A CA 1
ATOM 804 C C . GLY A 1 102 ? 3.306 -12.743 -8.483 1.00 94.50 102 GLY A C 1
ATOM 805 O O . GLY A 1 102 ? 4.101 -13.233 -9.281 1.00 94.50 102 GLY A O 1
ATOM 806 N N . ASN A 1 103 ? 3.696 -12.218 -7.321 1.00 95.50 103 ASN A N 1
ATOM 807 C CA . ASN A 1 103 ? 5.093 -12.078 -6.909 1.00 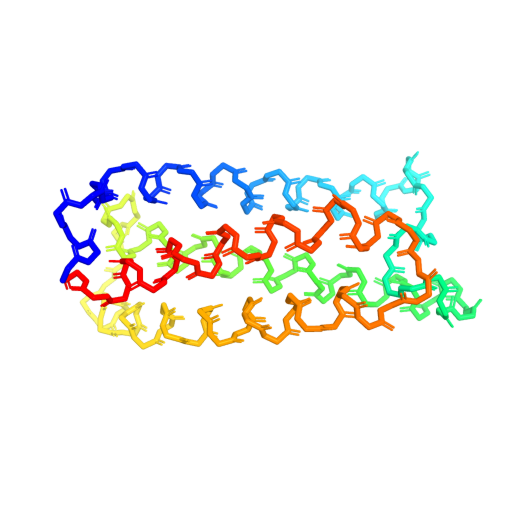95.50 103 ASN A CA 1
ATOM 808 C C . ASN A 1 103 ? 5.799 -13.432 -6.772 1.00 95.50 103 ASN A C 1
ATOM 810 O O . ASN A 1 103 ? 6.940 -13.568 -7.202 1.00 95.50 103 ASN A O 1
ATOM 814 N N . LEU A 1 104 ? 5.130 -14.459 -6.235 1.00 94.19 104 LEU A N 1
ATOM 815 C CA . LEU A 1 104 ? 5.685 -15.818 -6.180 1.00 94.19 104 LEU A CA 1
ATOM 816 C C . LEU A 1 104 ? 5.853 -16.452 -7.566 1.00 94.19 104 LEU A C 1
ATOM 818 O O . LEU A 1 104 ? 6.781 -17.235 -7.775 1.00 94.19 104 LEU A O 1
ATOM 822 N N . SER A 1 105 ? 4.975 -16.108 -8.506 1.00 93.50 105 SER A N 1
ATOM 823 C CA . SER A 1 105 ? 4.994 -16.632 -9.877 1.00 93.50 105 SER A CA 1
ATOM 824 C C . SER A 1 105 ? 5.948 -15.863 -10.799 1.00 93.50 105 SER A C 1
ATOM 826 O O . SER A 1 105 ? 6.223 -16.311 -11.910 1.00 93.50 105 SER A O 1
ATOM 828 N N . SER A 1 106 ? 6.477 -14.724 -10.349 1.00 91.06 106 SER A N 1
ATOM 829 C CA . SER A 1 106 ? 7.315 -13.846 -11.159 1.00 91.06 106 SER A CA 1
ATOM 830 C C . SER A 1 106 ? 8.687 -14.449 -11.500 1.00 91.06 106 SER A C 1
ATOM 832 O O . SER A 1 106 ? 9.293 -15.131 -10.669 1.00 91.06 106 SER A O 1
ATOM 834 N N . PRO A 1 107 ? 9.259 -14.172 -12.688 1.00 88.56 107 PRO A N 1
ATOM 835 C CA . PRO A 1 107 ? 10.663 -14.474 -12.969 1.00 88.56 107 PRO A CA 1
ATOM 836 C C . PRO A 1 107 ? 11.650 -13.618 -12.149 1.00 88.56 107 PRO A C 1
ATOM 838 O O . PRO A 1 107 ? 12.808 -14.006 -12.006 1.00 88.56 107 PRO A O 1
ATOM 841 N N . SER A 1 108 ? 11.221 -12.485 -11.582 1.00 90.06 108 SER A N 1
ATOM 842 C CA . SER A 1 108 ? 12.074 -11.574 -10.813 1.00 90.06 108 SER A CA 1
ATOM 843 C C . SER A 1 108 ? 12.353 -12.095 -9.400 1.00 90.06 108 SER A C 1
ATOM 845 O O . SER A 1 108 ? 11.441 -12.321 -8.600 1.00 90.06 108 SER A O 1
ATOM 847 N N . MET A 1 109 ? 13.638 -12.224 -9.052 1.00 89.81 109 MET A N 1
ATOM 848 C CA . MET A 1 109 ? 14.052 -12.604 -7.696 1.00 89.81 109 MET A CA 1
ATOM 849 C C . MET A 1 109 ? 13.675 -11.536 -6.659 1.00 89.81 109 MET A C 1
ATOM 851 O O . MET A 1 109 ? 13.330 -11.872 -5.528 1.00 89.81 109 MET A O 1
ATOM 855 N N . VAL A 1 110 ? 13.698 -10.256 -7.049 1.00 90.38 110 VAL A N 1
ATOM 856 C CA . VAL A 1 110 ? 13.293 -9.143 -6.177 1.00 90.38 110 VAL A CA 1
ATOM 857 C C . VAL A 1 110 ? 11.808 -9.257 -5.834 1.00 90.38 110 VAL A C 1
ATOM 859 O O . VAL A 1 110 ? 11.434 -9.138 -4.668 1.00 90.38 110 VAL A O 1
ATOM 862 N N . GLU A 1 111 ? 10.962 -9.569 -6.817 1.00 91.44 111 GLU A N 1
ATOM 863 C CA . GLU A 1 111 ? 9.527 -9.747 -6.575 1.00 91.44 111 GLU A CA 1
ATOM 864 C C . GLU A 1 111 ? 9.248 -10.939 -5.667 1.00 91.44 111 GLU A C 1
ATOM 866 O O . GLU A 1 111 ? 8.515 -10.798 -4.690 1.00 91.44 111 GLU A O 1
ATOM 871 N N . LYS A 1 112 ? 9.912 -12.075 -5.891 1.00 93.81 112 LYS A N 1
ATOM 872 C CA . LYS A 1 112 ? 9.765 -13.266 -5.044 1.00 93.81 112 LYS A CA 1
ATOM 873 C C . LYS A 1 112 ? 10.229 -13.050 -3.606 1.00 93.81 112 LYS A C 1
ATOM 875 O O . LYS A 1 112 ? 9.508 -13.402 -2.675 1.00 93.81 112 LYS A O 1
ATOM 880 N N . ALA A 1 113 ? 11.433 -12.511 -3.417 1.00 93.94 113 ALA A N 1
ATOM 881 C CA . ALA A 1 113 ? 12.094 -12.475 -2.113 1.00 93.94 113 ALA A CA 1
ATOM 882 C C . ALA A 1 113 ? 11.746 -11.239 -1.274 1.00 93.94 113 ALA A C 1
ATOM 884 O O . ALA A 1 113 ? 11.824 -11.301 -0.049 1.00 93.94 113 ALA A O 1
ATOM 885 N N . VAL A 1 114 ? 11.362 -10.129 -1.910 1.00 93.94 114 VAL A N 1
ATOM 886 C CA . VAL A 1 114 ? 11.051 -8.867 -1.224 1.00 93.94 114 VAL A CA 1
ATOM 887 C C . VAL A 1 114 ? 9.558 -8.578 -1.308 1.00 93.94 114 VAL A C 1
ATOM 889 O O . VAL A 1 114 ? 8.875 -8.564 -0.284 1.00 93.94 114 VAL A O 1
ATOM 892 N N . PHE A 1 115 ? 9.015 -8.396 -2.513 1.00 94.12 115 PHE A N 1
ATOM 893 C CA . PHE A 1 115 ? 7.622 -7.964 -2.664 1.00 94.12 115 PHE A CA 1
ATOM 894 C C . PHE A 1 115 ? 6.603 -9.056 -2.312 1.00 94.12 115 PHE A C 1
ATOM 896 O O . PHE A 1 115 ? 5.517 -8.737 -1.831 1.00 94.12 115 PHE A O 1
ATOM 903 N N . GLY A 1 116 ? 6.940 -10.338 -2.466 1.00 96.19 116 GLY A N 1
ATOM 904 C CA . GLY A 1 116 ? 6.118 -11.472 -2.039 1.00 96.19 116 GLY A CA 1
ATOM 905 C C . GLY A 1 116 ? 5.835 -11.443 -0.532 1.00 96.19 116 GLY A C 1
ATOM 906 O O . GLY A 1 116 ? 4.678 -11.276 -0.140 1.00 96.19 116 GLY A O 1
ATOM 907 N N . PRO A 1 117 ? 6.858 -11.535 0.338 1.00 97.19 117 PRO A N 1
ATOM 908 C CA . PRO A 1 117 ? 6.670 -11.448 1.785 1.00 97.19 117 PRO A CA 1
ATOM 909 C C . PRO A 1 117 ? 5.951 -10.172 2.237 1.00 97.19 117 PRO A C 1
ATOM 911 O O . PRO A 1 117 ? 5.066 -10.244 3.090 1.00 97.19 117 PRO A O 1
ATOM 914 N N . ILE A 1 118 ? 6.266 -9.014 1.642 1.00 97.06 118 ILE A N 1
ATOM 915 C CA . ILE A 1 118 ? 5.579 -7.754 1.967 1.00 97.06 118 ILE A CA 1
ATOM 916 C C . ILE A 1 118 ? 4.091 -7.848 1.590 1.00 97.06 118 ILE A C 1
ATOM 918 O O . ILE A 1 118 ? 3.242 -7.512 2.415 1.00 97.06 118 ILE A O 1
ATOM 922 N N . ALA A 1 119 ? 3.746 -8.358 0.402 1.00 97.38 119 ALA A N 1
ATOM 923 C CA . ALA A 1 119 ? 2.355 -8.552 -0.017 1.00 97.38 119 ALA A CA 1
ATOM 924 C C . ALA A 1 119 ? 1.588 -9.487 0.928 1.00 97.38 119 ALA A C 1
ATOM 926 O O . ALA A 1 119 ? 0.457 -9.183 1.307 1.00 97.38 119 ALA A O 1
ATOM 927 N N . LEU A 1 120 ? 2.216 -10.572 1.387 1.00 97.94 120 LEU A N 1
ATOM 928 C CA . LEU A 1 120 ? 1.615 -11.479 2.365 1.00 97.94 120 LEU A CA 1
ATOM 929 C C . LEU A 1 120 ? 1.333 -10.778 3.704 1.00 97.94 120 LEU A C 1
ATOM 931 O O . LEU A 1 120 ? 0.238 -10.908 4.255 1.00 97.94 120 LEU A O 1
ATOM 935 N N . ILE A 1 121 ? 2.294 -10.005 4.218 1.00 97.56 121 ILE A N 1
ATOM 936 C CA . ILE A 1 121 ? 2.126 -9.222 5.452 1.00 97.56 121 ILE A CA 1
ATOM 937 C C . ILE A 1 121 ? 0.982 -8.212 5.290 1.00 97.56 121 ILE A C 1
ATOM 939 O O . ILE A 1 121 ? 0.105 -8.120 6.156 1.00 97.56 121 ILE A O 1
ATOM 943 N N . MET A 1 122 ? 0.949 -7.489 4.167 1.00 97.94 122 MET A N 1
ATOM 944 C CA . MET A 1 122 ? -0.111 -6.527 3.861 1.00 97.94 122 MET A CA 1
ATOM 945 C C . MET A 1 122 ? -1.483 -7.205 3.762 1.00 97.94 122 MET A C 1
ATOM 947 O O . MET A 1 122 ? -2.448 -6.678 4.314 1.00 97.94 122 MET A O 1
ATOM 951 N N . ALA A 1 123 ? -1.579 -8.399 3.167 1.00 98.06 123 ALA A N 1
ATOM 952 C CA . ALA A 1 123 ? -2.816 -9.177 3.123 1.00 98.06 123 ALA A CA 1
ATOM 953 C C . ALA A 1 123 ? -3.310 -9.540 4.534 1.00 98.06 123 ALA A C 1
ATOM 955 O O . ALA A 1 123 ? -4.469 -9.291 4.875 1.00 98.06 123 ALA A O 1
ATOM 956 N N . ILE A 1 124 ? -2.435 -10.064 5.398 1.00 97.56 124 ILE A N 1
ATOM 957 C CA . ILE A 1 124 ? -2.798 -10.445 6.774 1.00 97.56 124 ILE A CA 1
ATOM 958 C C . ILE A 1 124 ? -3.325 -9.235 7.559 1.00 97.56 124 ILE A C 1
ATOM 960 O O . ILE A 1 124 ? -4.334 -9.336 8.269 1.00 97.56 124 ILE A O 1
ATOM 964 N N . PHE A 1 125 ? -2.678 -8.075 7.430 1.00 97.19 125 PHE A N 1
ATOM 965 C CA . PHE A 1 125 ? -3.111 -6.864 8.125 1.00 97.19 125 PHE A CA 1
ATOM 966 C C . PHE A 1 125 ? -4.369 -6.241 7.520 1.00 97.19 125 PHE A C 1
ATOM 968 O O . PHE A 1 125 ? -5.248 -5.835 8.284 1.00 97.19 125 PHE A O 1
ATOM 975 N N . ALA A 1 126 ? -4.529 -6.249 6.196 1.00 97.19 126 ALA A N 1
ATOM 976 C CA . ALA A 1 126 ? -5.762 -5.823 5.538 1.00 97.19 126 ALA A CA 1
ATOM 977 C C . ALA A 1 126 ? -6.956 -6.671 6.002 1.00 97.19 126 ALA A C 1
ATOM 979 O O . ALA A 1 126 ? -7.979 -6.124 6.416 1.00 97.19 126 ALA A O 1
ATOM 980 N N . TYR A 1 127 ? -6.796 -7.996 6.067 1.00 97.12 127 TYR A N 1
ATOM 981 C CA . TYR A 1 127 ? -7.806 -8.899 6.622 1.00 97.12 127 TYR A CA 1
ATOM 982 C C . TYR A 1 127 ? -8.124 -8.568 8.089 1.00 97.12 127 TYR A C 1
ATOM 984 O O . TYR A 1 127 ? -9.288 -8.476 8.485 1.00 97.12 127 TYR A O 1
ATOM 992 N N . ARG A 1 128 ? -7.104 -8.308 8.919 1.00 95.50 128 ARG A N 1
ATOM 993 C CA . ARG A 1 128 ? -7.306 -7.918 10.324 1.00 95.50 128 ARG A CA 1
ATOM 994 C C . ARG A 1 128 ? -8.124 -6.630 10.469 1.00 95.50 128 ARG A C 1
ATOM 996 O O . ARG A 1 128 ? -8.913 -6.537 11.417 1.00 95.50 128 ARG A O 1
ATOM 1003 N N . LEU A 1 129 ? -7.910 -5.659 9.583 1.00 94.94 129 LEU A N 1
ATOM 1004 C CA . LEU A 1 129 ? -8.611 -4.371 9.536 1.00 94.94 129 LEU A CA 1
ATOM 1005 C C . LEU A 1 129 ? -10.034 -4.506 8.977 1.00 94.94 129 LEU A C 1
ATOM 1007 O O . LEU A 1 129 ? -10.947 -3.830 9.457 1.00 94.94 129 LEU A O 1
ATOM 1011 N N . ALA A 1 130 ? -10.241 -5.410 8.019 1.00 94.69 130 ALA A N 1
ATOM 1012 C CA . ALA A 1 130 ? -11.558 -5.750 7.490 1.00 94.69 130 ALA A CA 1
ATOM 1013 C C . ALA A 1 130 ? -12.461 -6.322 8.596 1.00 94.69 130 ALA A C 1
ATOM 1015 O O . ALA A 1 130 ? -13.576 -5.852 8.792 1.00 94.69 130 ALA A O 1
ATOM 1016 N N . MET A 1 131 ? -11.921 -7.231 9.415 1.00 92.06 131 MET A N 1
ATOM 1017 C CA . MET A 1 131 ? -12.621 -7.897 10.526 1.00 92.06 131 MET A CA 1
ATOM 1018 C C . MET A 1 131 ? -12.876 -7.019 11.772 1.00 92.06 131 MET A C 1
ATOM 1020 O O . MET A 1 131 ? -13.318 -7.549 12.803 1.00 92.06 131 MET A O 1
ATOM 1024 N N . ARG A 1 132 ? -12.497 -5.732 11.744 1.00 82.56 132 ARG A N 1
ATOM 1025 C CA . ARG A 1 132 ? -12.663 -4.789 12.867 1.00 82.56 132 ARG A CA 1
ATOM 1026 C C . ARG A 1 132 ? -14.133 -4.582 13.212 1.00 82.56 132 ARG A C 1
ATOM 1028 O O . ARG A 1 132 ? -14.888 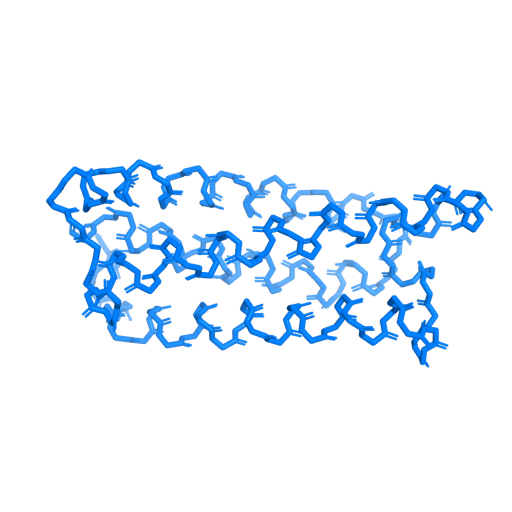-4.126 12.327 1.00 82.56 132 ARG A O 1
#

Foldseek 3Di:
DLCVPDPLVNLLVLLLVLLVVVLVVLVCVLVVVDPLCLPPLNPPPDPVSSNVVSVVSNVVSVVLSVLSCCLVVVDDDDPVSNVVSLVSLVVQLVVLVVQLVVLCVGPRPSSNPPVNVSSVSSNSSSVVSSVD